Protein AF-A0A379LQQ7-F1 (afdb_monomer_lite)

Structure (mmCIF, N/CA/C/O backbone):
data_AF-A0A379LQQ7-F1
#
_entry.id   AF-A0A379LQQ7-F1
#
loop_
_atom_site.group_PDB
_atom_site.id
_atom_site.type_symbol
_atom_site.label_atom_id
_atom_site.label_alt_id
_atom_site.label_comp_id
_atom_site.label_asym_id
_atom_site.label_entity_id
_atom_site.label_seq_id
_atom_site.pdbx_PDB_ins_code
_atom_site.Cartn_x
_atom_site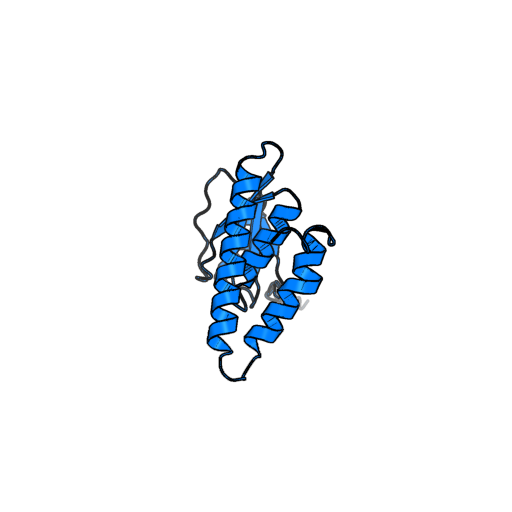.Cartn_y
_atom_site.Cartn_z
_atom_site.occupancy
_atom_site.B_iso_or_equiv
_atom_site.auth_seq_id
_atom_site.auth_comp_id
_atom_site.auth_asym_id
_atom_site.auth_atom_id
_atom_site.pdbx_PDB_model_num
ATOM 1 N N . MET A 1 1 ? 13.114 18.006 2.097 1.00 43.19 1 MET A N 1
ATOM 2 C CA . MET A 1 1 ? 12.199 17.792 0.952 1.00 43.19 1 MET A CA 1
ATOM 3 C C . MET A 1 1 ? 10.839 18.405 1.274 1.00 43.19 1 MET A C 1
ATOM 5 O O . MET A 1 1 ? 9.936 17.679 1.655 1.00 43.19 1 MET A O 1
ATOM 9 N N . HIS A 1 2 ? 10.708 19.732 1.192 1.00 48.12 2 HIS A N 1
ATOM 10 C CA . HIS A 1 2 ? 9.482 20.452 1.581 1.00 48.12 2 HIS A CA 1
ATOM 11 C C . HIS A 1 2 ? 8.699 21.040 0.391 1.00 48.12 2 HIS A C 1
ATOM 13 O O . HIS A 1 2 ? 7.841 21.882 0.608 1.00 48.12 2 HIS A O 1
ATOM 19 N N . THR A 1 3 ? 8.956 20.617 -0.855 1.00 59.44 3 THR A N 1
ATOM 20 C CA . THR A 1 3 ? 8.561 21.432 -2.028 1.00 59.44 3 THR A CA 1
ATOM 21 C C . THR A 1 3 ? 7.835 20.683 -3.154 1.00 59.44 3 THR A C 1
ATOM 23 O O . THR A 1 3 ? 7.810 21.158 -4.279 1.00 59.44 3 THR A O 1
ATOM 26 N N . MET A 1 4 ? 7.215 19.527 -2.892 1.00 50.22 4 MET A N 1
ATOM 27 C CA . MET A 1 4 ? 6.278 18.919 -3.866 1.00 50.22 4 MET A CA 1
ATOM 28 C C . MET A 1 4 ? 4.978 18.434 -3.223 1.00 50.22 4 MET A C 1
ATOM 30 O O . MET A 1 4 ? 3.918 18.620 -3.807 1.00 50.22 4 MET A O 1
ATOM 34 N N . SER A 1 5 ? 5.020 17.924 -1.989 1.00 53.00 5 SER A N 1
ATOM 35 C CA . SER A 1 5 ? 3.818 17.532 -1.234 1.00 53.00 5 SER A CA 1
ATOM 36 C C . SER A 1 5 ? 2.923 18.709 -0.816 1.00 53.00 5 SER A C 1
ATOM 38 O O . SER A 1 5 ? 1.844 18.487 -0.293 1.00 53.00 5 SER A O 1
ATOM 40 N N . SER A 1 6 ? 3.375 19.955 -0.993 1.00 57.38 6 SER A N 1
ATOM 41 C CA . SER A 1 6 ? 2.592 21.172 -0.733 1.00 57.38 6 SER A CA 1
ATOM 42 C C . SER A 1 6 ? 1.732 21.605 -1.923 1.00 57.38 6 SER A C 1
ATOM 44 O O . SER A 1 6 ? 0.853 22.442 -1.755 1.00 57.38 6 SER A O 1
ATOM 46 N N . HIS A 1 7 ? 2.017 21.088 -3.124 1.00 53.28 7 HIS A N 1
ATOM 47 C CA . HIS A 1 7 ? 1.347 21.479 -4.371 1.00 53.28 7 HIS A CA 1
ATOM 48 C C . HIS A 1 7 ? 0.268 20.488 -4.821 1.00 53.28 7 HIS A C 1
ATOM 50 O O . HIS A 1 7 ? -0.459 20.774 -5.766 1.00 53.28 7 HIS A O 1
ATOM 56 N N . TYR A 1 8 ? 0.161 19.348 -4.144 1.00 55.00 8 TYR A N 1
ATOM 57 C CA . TYR A 1 8 ? -0.817 18.300 -4.409 1.00 55.00 8 TYR A CA 1
ATOM 58 C C . TYR A 1 8 ? -1.614 18.039 -3.131 1.00 55.00 8 TYR A C 1
ATOM 60 O O . TYR A 1 8 ? -1.048 18.111 -2.037 1.00 55.00 8 TYR A O 1
ATOM 68 N N . SER A 1 9 ? -2.905 17.707 -3.253 1.00 66.62 9 SER A N 1
ATOM 69 C CA . SER A 1 9 ? -3.591 17.019 -2.157 1.00 66.62 9 SER A CA 1
ATOM 70 C C . SER A 1 9 ? -2.848 15.701 -1.877 1.00 66.62 9 SER A C 1
ATOM 72 O O . SER A 1 9 ? -2.167 15.167 -2.759 1.00 66.62 9 SER A O 1
ATOM 74 N N . GLY A 1 10 ? -2.904 15.192 -0.644 1.00 65.56 10 GLY A N 1
ATOM 75 C CA . GLY A 1 10 ? -2.138 13.999 -0.264 1.00 65.56 10 GLY A CA 1
ATOM 76 C C . GLY A 1 10 ? -2.362 12.796 -1.188 1.00 65.56 10 GLY A C 1
ATOM 77 O O . GLY A 1 10 ? -1.409 12.088 -1.520 1.00 65.56 10 GLY A O 1
ATOM 78 N N . ASP A 1 11 ? -3.594 12.645 -1.677 1.00 77.50 11 ASP A N 1
ATOM 79 C CA . ASP A 1 11 ? -3.993 11.599 -2.616 1.00 77.50 11 ASP A CA 1
ATOM 80 C C . ASP A 1 11 ? -3.440 11.830 -4.025 1.00 77.50 11 ASP A C 1
ATOM 82 O O . ASP A 1 11 ? -2.876 10.906 -4.619 1.00 77.50 11 ASP A O 1
ATOM 86 N N . ASP A 1 12 ? -3.499 13.064 -4.535 1.00 81.69 12 ASP A N 1
ATOM 87 C CA . ASP A 1 12 ? -2.978 13.396 -5.866 1.00 81.69 12 ASP A CA 1
ATOM 88 C C . ASP A 1 12 ? -1.472 13.151 -5.971 1.00 81.69 12 ASP A C 1
ATOM 90 O O . ASP A 1 12 ? -0.978 12.743 -7.022 1.00 81.69 12 ASP A O 1
ATOM 94 N N . PHE A 1 13 ? -0.728 13.369 -4.885 1.00 83.88 13 PHE A N 1
ATOM 95 C CA . PHE A 1 13 ? 0.710 13.113 -4.856 1.00 83.88 13 PHE A CA 1
ATOM 96 C C . PHE A 1 13 ? 1.028 11.625 -5.059 1.00 83.88 13 PHE A C 1
ATOM 98 O O . PHE A 1 13 ? 1.941 11.269 -5.808 1.00 83.88 13 PHE A O 1
ATOM 105 N N . VAL A 1 14 ? 0.268 10.737 -4.417 1.00 90.88 14 VAL A N 1
ATOM 106 C CA . VAL A 1 14 ? 0.460 9.291 -4.571 1.00 90.88 14 VAL A CA 1
ATOM 107 C C . VAL A 1 14 ? -0.011 8.835 -5.951 1.00 90.88 14 VAL A C 1
ATOM 109 O O . VAL A 1 14 ? 0.737 8.151 -6.654 1.00 90.88 14 VAL A O 1
ATOM 112 N N . ILE A 1 15 ? -1.222 9.233 -6.351 1.00 88.75 15 ILE A N 1
ATOM 113 C CA . ILE A 1 15 ? -1.883 8.760 -7.573 1.00 88.75 15 ILE A CA 1
ATOM 114 C C . ILE A 1 15 ? -1.184 9.290 -8.828 1.00 88.75 15 ILE A C 1
ATOM 116 O O . ILE A 1 15 ? -0.880 8.510 -9.727 1.00 88.75 15 ILE A O 1
ATOM 120 N N . ASN A 1 16 ? -0.892 10.590 -8.887 1.00 89.12 16 ASN A N 1
ATOM 121 C CA . ASN A 1 16 ? -0.437 11.240 -10.118 1.00 89.12 16 ASN A CA 1
ATOM 122 C C . ASN A 1 16 ? 1.088 11.335 -10.242 1.00 89.12 16 ASN A C 1
ATOM 124 O O . ASN A 1 16 ? 1.587 11.607 -11.333 1.00 89.12 16 ASN A O 1
ATOM 128 N N . LEU A 1 17 ? 1.845 11.110 -9.160 1.00 90.81 17 LEU A N 1
ATOM 129 C CA . LEU A 1 17 ? 3.310 11.169 -9.197 1.00 90.81 17 LEU A CA 1
ATOM 130 C C . LEU A 1 17 ? 3.972 9.855 -8.784 1.00 90.81 17 LEU A C 1
ATOM 132 O O . LEU A 1 17 ? 4.735 9.287 -9.567 1.00 90.81 17 LEU A O 1
ATOM 136 N N . LEU A 1 18 ? 3.727 9.375 -7.562 1.00 94.00 18 LEU A N 1
ATOM 137 C CA . LEU A 1 18 ? 4.511 8.260 -7.024 1.00 94.00 18 LEU A CA 1
ATOM 138 C C . LEU A 1 18 ? 4.180 6.917 -7.679 1.00 94.00 18 LEU A C 1
ATOM 140 O O . LEU A 1 18 ? 5.108 6.172 -7.993 1.00 94.00 18 LEU A O 1
ATOM 144 N N . ARG A 1 19 ? 2.900 6.611 -7.928 1.00 94.38 19 ARG A N 1
ATOM 145 C CA . ARG A 1 19 ? 2.499 5.369 -8.614 1.00 94.38 19 ARG A CA 1
ATOM 146 C C . ARG A 1 19 ? 3.039 5.309 -10.059 1.00 94.38 19 ARG A C 1
ATOM 148 O O . ARG A 1 19 ? 3.687 4.313 -10.384 1.00 94.38 19 ARG A O 1
ATOM 155 N N . PRO A 1 20 ? 2.906 6.358 -10.902 1.00 95.06 20 PRO A N 1
ATOM 156 C CA . PRO A 1 20 ? 3.533 6.382 -12.228 1.00 95.06 20 PRO A CA 1
ATOM 157 C C . PRO A 1 20 ? 5.060 6.254 -12.189 1.00 95.06 20 PRO A C 1
ATOM 159 O O . PRO A 1 20 ? 5.644 5.538 -13.004 1.00 95.06 20 PRO A O 1
ATOM 162 N N . LEU A 1 21 ? 5.718 6.917 -11.230 1.00 95.62 21 LEU A N 1
ATOM 163 C CA . LEU A 1 21 ? 7.166 6.807 -11.057 1.00 95.62 21 LEU A CA 1
ATOM 164 C C . LEU A 1 21 ? 7.586 5.386 -10.661 1.00 95.62 21 LEU A C 1
ATOM 166 O O . LEU A 1 21 ? 8.576 4.889 -11.197 1.00 95.62 21 LEU A O 1
ATOM 170 N N . SER A 1 22 ? 6.836 4.735 -9.766 1.00 96.44 22 SER A N 1
ATOM 171 C CA . SER A 1 22 ? 7.063 3.337 -9.392 1.00 96.44 22 SER A CA 1
ATOM 172 C C . SER A 1 22 ? 6.998 2.434 -10.622 1.00 96.44 22 SER A C 1
ATOM 174 O O . SER A 1 22 ? 7.981 1.768 -10.948 1.00 96.44 22 SER A O 1
ATOM 176 N N . ALA A 1 23 ? 5.901 2.512 -11.384 1.00 95.62 23 ALA A N 1
ATOM 177 C CA . ALA A 1 23 ? 5.708 1.714 -12.594 1.00 95.62 23 ALA A CA 1
ATOM 178 C C . ALA A 1 23 ? 6.859 1.897 -13.599 1.00 95.62 23 ALA A C 1
ATOM 180 O O . ALA A 1 23 ? 7.397 0.925 -14.132 1.00 95.62 23 ALA A O 1
ATOM 181 N N . TRP A 1 24 ? 7.299 3.139 -13.814 1.00 97.31 24 TRP A N 1
ATOM 182 C CA . TRP A 1 24 ? 8.434 3.422 -14.690 1.00 97.31 24 TRP A CA 1
ATOM 183 C C . TRP A 1 24 ? 9.760 2.860 -14.160 1.00 97.31 24 TRP A C 1
ATOM 185 O O . TRP A 1 24 ? 10.560 2.349 -14.942 1.00 97.31 24 TRP A O 1
ATOM 195 N N . LEU A 1 25 ? 10.012 2.938 -12.849 1.00 97.50 25 LEU A N 1
ATOM 196 C CA . LEU A 1 25 ? 11.236 2.413 -12.236 1.00 97.50 25 LEU A CA 1
ATOM 197 C C . LEU A 1 25 ? 11.299 0.883 -12.274 1.00 97.50 25 LEU A C 1
ATOM 199 O O . LEU A 1 25 ? 12.384 0.345 -12.493 1.00 97.50 25 LEU A O 1
ATOM 203 N N . TYR A 1 26 ? 10.169 0.195 -12.099 1.00 96.50 26 TYR A N 1
ATOM 204 C CA . TYR A 1 26 ? 10.090 -1.263 -12.233 1.00 96.50 26 TYR A CA 1
ATOM 205 C C . TYR A 1 26 ? 10.271 -1.732 -13.684 1.00 96.50 26 TYR A C 1
ATOM 207 O O . TYR A 1 26 ? 10.825 -2.806 -13.911 1.00 96.50 26 TYR A O 1
ATOM 215 N N . ALA A 1 27 ? 9.885 -0.913 -14.666 1.00 97.12 27 ALA A N 1
ATOM 216 C CA . ALA A 1 27 ? 10.097 -1.188 -16.088 1.00 97.12 27 ALA A CA 1
ATOM 217 C C . ALA A 1 27 ? 11.486 -0.757 -16.620 1.00 97.12 27 ALA A C 1
ATOM 219 O O . ALA A 1 27 ? 11.805 -0.995 -17.787 1.00 97.12 27 ALA A O 1
ATOM 220 N N . ASP A 1 28 ? 12.322 -0.094 -15.812 1.00 97.19 28 ASP A N 1
ATOM 221 C CA . ASP A 1 28 ? 13.592 0.478 -16.268 1.00 97.19 28 ASP A CA 1
ATOM 222 C C . ASP A 1 28 ? 14.675 -0.598 -16.465 1.00 97.19 28 ASP A C 1
ATOM 224 O O . ASP A 1 28 ? 15.123 -1.244 -15.520 1.00 97.19 28 ASP A O 1
ATOM 228 N N . LEU A 1 29 ? 15.169 -0.738 -17.698 1.00 96.75 29 LEU A N 1
ATOM 229 C CA . LEU A 1 29 ? 16.228 -1.692 -18.065 1.00 96.75 29 LEU A CA 1
ATOM 230 C C . LEU A 1 29 ? 17.602 -1.033 -18.271 1.00 96.75 29 LEU A C 1
ATOM 232 O O . LEU A 1 29 ? 18.585 -1.698 -18.606 1.00 96.75 29 LEU A O 1
ATOM 236 N N . ARG A 1 30 ? 17.711 0.290 -18.104 1.00 97.62 30 ARG A N 1
ATOM 237 C CA . ARG A 1 30 ? 18.966 1.016 -18.357 1.00 97.62 30 ARG A CA 1
ATOM 238 C C . ARG A 1 30 ? 19.991 0.745 -17.261 1.00 97.62 30 ARG A C 1
ATOM 240 O O . ARG A 1 30 ? 19.658 0.461 -16.110 1.00 97.62 30 ARG A O 1
ATOM 247 N N . ARG A 1 31 ? 21.273 0.967 -17.569 1.00 97.62 31 ARG A N 1
ATOM 248 C CA . ARG A 1 31 ? 22.372 0.820 -16.598 1.00 97.62 31 ARG A CA 1
ATOM 249 C C . ARG A 1 31 ? 22.066 1.563 -15.285 1.00 97.62 31 ARG A C 1
ATOM 251 O O . ARG A 1 31 ? 21.704 2.744 -15.268 1.00 97.62 31 ARG A O 1
ATOM 258 N N . GLY A 1 32 ? 22.202 0.847 -14.169 1.00 97.06 32 GLY A N 1
ATOM 259 C CA . GLY A 1 32 ? 21.933 1.367 -12.827 1.00 97.06 32 GLY A CA 1
ATOM 260 C C . GLY A 1 32 ? 20.455 1.419 -12.417 1.00 97.06 32 GLY A C 1
ATOM 261 O O . GLY A 1 32 ? 20.176 1.997 -11.366 1.00 97.06 32 GLY A O 1
ATOM 262 N N . ALA A 1 33 ? 19.533 0.832 -13.192 1.00 97.75 33 ALA A N 1
ATOM 263 C CA . ALA A 1 33 ? 18.107 0.768 -12.861 1.00 97.75 33 ALA A CA 1
ATOM 264 C C . ALA A 1 33 ? 17.856 0.150 -11.484 1.00 97.75 33 ALA A C 1
ATOM 266 O O . ALA A 1 33 ? 17.265 0.809 -10.635 1.00 97.75 33 ALA A O 1
ATOM 267 N N . SER A 1 34 ? 18.437 -1.018 -11.188 1.00 97.56 34 SER A N 1
ATOM 268 C CA . SER A 1 34 ? 18.276 -1.683 -9.885 1.00 97.56 34 SER A CA 1
ATOM 269 C C . SER A 1 34 ? 18.688 -0.790 -8.708 1.00 97.56 34 SER A C 1
ATOM 271 O O . SER A 1 34 ? 18.037 -0.784 -7.670 1.00 97.56 34 SER A O 1
ATOM 273 N N . ARG A 1 35 ? 19.731 0.039 -8.873 1.00 98.00 35 ARG A N 1
ATOM 274 C CA . ARG A 1 35 ? 20.164 1.001 -7.844 1.00 98.00 35 ARG A CA 1
ATOM 275 C C . ARG A 1 35 ? 19.198 2.183 -7.708 1.00 98.00 35 ARG A C 1
ATOM 277 O O . ARG A 1 35 ? 19.072 2.745 -6.623 1.00 98.00 35 ARG A O 1
ATOM 284 N N . ARG A 1 36 ? 18.577 2.644 -8.799 1.00 97.75 36 ARG A N 1
ATOM 285 C CA . ARG A 1 36 ? 17.535 3.686 -8.743 1.00 97.75 36 ARG A CA 1
ATOM 286 C C . ARG A 1 36 ? 16.278 3.143 -8.071 1.00 97.75 36 ARG A C 1
ATOM 288 O O . ARG A 1 36 ? 15.813 3.776 -7.132 1.00 97.75 36 ARG A O 1
ATOM 295 N N . LEU A 1 37 ? 15.825 1.964 -8.489 1.00 98.19 37 LEU A N 1
ATOM 296 C CA . LEU A 1 37 ? 14.668 1.283 -7.924 1.00 98.19 37 LEU A CA 1
ATOM 297 C C . LEU A 1 37 ? 14.848 1.032 -6.426 1.00 98.19 37 LEU A C 1
ATOM 299 O O . LEU A 1 37 ? 14.030 1.482 -5.640 1.00 98.19 37 LEU A O 1
ATOM 303 N N . ASN A 1 38 ? 15.971 0.447 -6.005 1.00 98.19 38 ASN A N 1
ATOM 304 C CA . ASN A 1 38 ? 16.220 0.186 -4.587 1.00 98.19 38 ASN A CA 1
ATOM 305 C C . ASN A 1 38 ? 16.232 1.466 -3.730 1.00 98.19 38 ASN A C 1
ATOM 307 O O . ASN A 1 38 ? 15.690 1.484 -2.629 1.00 98.19 38 ASN A O 1
ATOM 311 N N . ARG A 1 39 ? 16.807 2.562 -4.247 1.00 98.12 39 ARG A N 1
ATOM 312 C CA . ARG A 1 39 ? 16.754 3.861 -3.557 1.00 98.12 39 ARG A CA 1
ATOM 313 C C . ARG A 1 39 ? 15.332 4.394 -3.463 1.00 98.12 39 ARG A C 1
ATOM 315 O O . ARG A 1 39 ? 14.981 4.970 -2.440 1.00 98.12 39 ARG A O 1
ATOM 322 N N . PHE A 1 40 ? 14.536 4.225 -4.513 1.00 98.06 40 PHE A N 1
ATOM 323 C CA . PHE A 1 40 ? 13.137 4.627 -4.505 1.00 98.06 40 PHE A CA 1
ATOM 324 C C . PHE A 1 40 ? 12.331 3.810 -3.493 1.00 98.06 40 PHE A C 1
ATOM 326 O O . PHE A 1 40 ? 11.695 4.416 -2.639 1.00 98.06 40 PHE A O 1
ATOM 333 N N . GLU A 1 41 ? 12.449 2.479 -3.506 1.00 97.69 41 GLU A N 1
ATOM 334 C CA . GLU A 1 41 ? 11.808 1.578 -2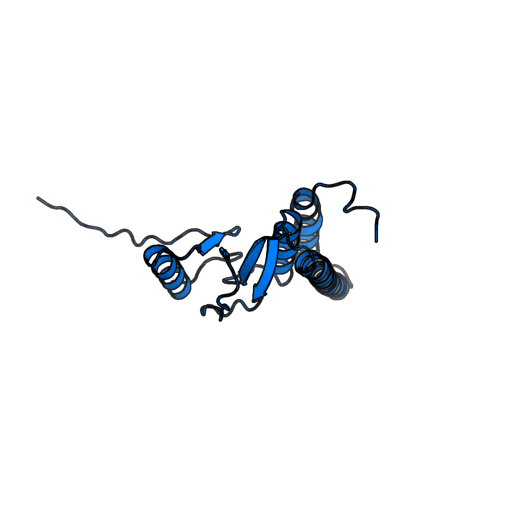.537 1.00 97.69 41 GLU A CA 1
ATOM 335 C C . GLU A 1 41 ? 12.101 2.010 -1.091 1.00 97.69 41 GLU A C 1
ATOM 337 O O . GLU A 1 41 ? 11.183 2.243 -0.306 1.00 97.69 41 GLU A O 1
ATOM 342 N N . GLN A 1 42 ? 13.380 2.225 -0.763 1.00 98.06 42 GLN A N 1
ATOM 343 C CA . GLN A 1 42 ? 13.796 2.704 0.559 1.00 98.06 42 GLN A CA 1
ATOM 344 C C . GLN A 1 42 ? 13.223 4.085 0.893 1.00 98.06 42 GLN A C 1
ATOM 346 O O . GLN A 1 42 ? 12.791 4.320 2.019 1.00 98.06 42 GLN A O 1
ATOM 351 N N . THR A 1 43 ? 13.218 5.008 -0.071 1.00 97.50 43 THR A N 1
ATOM 352 C CA . THR A 1 43 ? 12.723 6.375 0.144 1.00 97.50 43 THR A CA 1
ATOM 353 C C . THR A 1 43 ? 11.216 6.387 0.397 1.00 97.50 43 THR A C 1
ATOM 355 O O . THR A 1 43 ? 10.754 7.123 1.266 1.00 97.50 43 THR A O 1
ATOM 358 N N . VAL A 1 44 ? 10.451 5.566 -0.328 1.00 97.50 44 VAL A N 1
ATOM 359 C CA . VAL A 1 44 ? 9.001 5.427 -0.139 1.00 97.50 44 VAL A CA 1
ATOM 360 C C . VAL A 1 44 ? 8.697 4.902 1.261 1.00 97.50 44 VAL A C 1
ATOM 362 O O . VAL A 1 44 ? 7.910 5.521 1.974 1.00 97.50 44 VAL A O 1
ATOM 365 N N . GLN A 1 45 ? 9.369 3.833 1.692 1.00 97.94 45 GLN A N 1
ATOM 366 C CA . GLN A 1 45 ? 9.173 3.282 3.033 1.00 97.94 45 GLN A CA 1
ATOM 367 C C . GLN A 1 45 ? 9.542 4.297 4.127 1.00 97.94 45 GLN A C 1
ATOM 369 O O . GLN A 1 45 ? 8.758 4.543 5.037 1.00 97.94 45 GLN A O 1
ATOM 374 N N . GLN A 1 46 ? 10.688 4.976 4.003 1.00 97.62 46 GLN A N 1
ATOM 375 C CA . GLN A 1 46 ? 11.096 6.017 4.955 1.00 97.62 46 GLN A CA 1
ATOM 376 C C . GLN A 1 46 ? 10.090 7.171 5.036 1.00 97.62 46 GLN A C 1
ATOM 378 O O . GLN A 1 46 ? 9.871 7.741 6.111 1.00 97.62 46 GLN A O 1
ATOM 383 N N . GLN A 1 47 ? 9.493 7.543 3.902 1.00 95.88 47 GLN A N 1
ATOM 384 C CA . GLN A 1 47 ? 8.465 8.571 3.857 1.00 95.88 47 GLN A CA 1
ATOM 385 C C . GLN A 1 47 ? 7.167 8.092 4.517 1.00 95.88 47 GLN A C 1
ATOM 387 O O . GLN A 1 47 ? 6.592 8.867 5.282 1.00 95.88 47 GLN A O 1
ATOM 392 N N . ALA A 1 48 ? 6.745 6.846 4.281 1.00 96.81 48 ALA A N 1
ATOM 393 C CA . ALA A 1 48 ? 5.604 6.229 4.959 1.00 96.81 48 ALA A CA 1
ATOM 394 C C . ALA A 1 48 ? 5.808 6.238 6.482 1.00 96.81 48 ALA A C 1
ATOM 396 O O . ALA A 1 48 ? 5.023 6.852 7.204 1.00 96.81 48 ALA A O 1
ATOM 397 N N . ASP A 1 49 ? 6.944 5.722 6.957 1.00 97.38 49 ASP A N 1
ATOM 398 C CA . ASP A 1 49 ? 7.302 5.723 8.378 1.00 97.38 49 ASP A CA 1
ATOM 399 C C . ASP A 1 49 ? 7.258 7.132 8.984 1.00 97.38 49 ASP A C 1
ATOM 401 O O . ASP A 1 49 ? 6.847 7.339 10.127 1.00 97.38 49 ASP A O 1
ATOM 405 N N . LYS A 1 50 ? 7.727 8.137 8.237 1.00 96.06 50 LYS A N 1
ATOM 406 C CA . LYS A 1 50 ? 7.724 9.529 8.689 1.00 96.06 50 LYS A CA 1
ATOM 407 C C . LYS A 1 50 ? 6.304 10.069 8.854 1.00 96.06 50 LYS A C 1
ATOM 409 O O . LYS A 1 50 ? 6.044 10.703 9.876 1.00 96.06 50 LYS A O 1
ATOM 414 N N . VAL A 1 51 ? 5.422 9.871 7.874 1.00 94.25 51 VAL A N 1
ATOM 415 C CA . VAL A 1 51 ? 4.052 10.407 7.942 1.00 94.25 51 VAL A CA 1
ATOM 416 C C . VAL A 1 51 ? 3.197 9.637 8.944 1.00 94.25 51 VAL A C 1
ATOM 418 O O . VAL A 1 51 ? 2.480 10.267 9.715 1.00 94.25 51 VAL A O 1
ATOM 421 N N . MET A 1 52 ? 3.352 8.314 9.029 1.00 95.19 52 MET A N 1
ATOM 422 C CA . MET A 1 52 ? 2.653 7.474 10.006 1.00 95.19 52 MET A CA 1
ATOM 423 C C . MET A 1 52 ? 3.032 7.866 11.438 1.00 95.19 52 MET A C 1
ATOM 425 O O . MET A 1 52 ? 2.155 8.118 12.258 1.00 95.19 52 MET A O 1
ATOM 429 N N . ARG A 1 53 ? 4.330 8.060 11.731 1.00 95.62 53 ARG A N 1
ATOM 430 C CA . ARG A 1 53 ? 4.786 8.566 13.045 1.00 95.62 53 ARG A CA 1
ATOM 431 C C . ARG A 1 53 ? 4.271 9.964 13.385 1.00 95.62 53 ARG A C 1
ATOM 433 O O . ARG A 1 53 ? 4.197 10.312 14.562 1.00 95.62 53 ARG A O 1
ATOM 440 N N . ALA A 1 54 ? 4.014 10.801 12.383 1.00 93.19 54 ALA A N 1
ATOM 441 C CA . ALA A 1 54 ? 3.407 12.107 12.611 1.00 93.19 54 ALA A CA 1
ATOM 442 C C . ALA A 1 54 ? 1.910 11.959 12.929 1.00 93.19 54 ALA A C 1
ATOM 444 O O . ALA A 1 54 ? 1.437 12.570 13.884 1.00 93.19 54 ALA A O 1
ATOM 445 N N . SER A 1 55 ? 1.197 11.105 12.186 1.00 93.31 55 SER A N 1
ATOM 446 C CA . SER A 1 55 ? -0.227 10.813 12.401 1.00 93.31 55 SER A CA 1
ATOM 447 C C . SER A 1 55 ? -0.496 10.138 13.746 1.00 93.31 55 SER A C 1
ATOM 449 O O . SER A 1 55 ? -1.445 10.503 14.428 1.00 93.31 55 SER A O 1
ATOM 451 N N . SER A 1 56 ? 0.386 9.247 14.205 1.00 92.94 56 SER A N 1
ATOM 452 C CA . SER A 1 56 ? 0.233 8.552 15.492 1.00 92.94 56 SER A CA 1
ATOM 453 C C . SER A 1 56 ? 0.269 9.477 16.715 1.00 92.94 56 SER A C 1
ATOM 455 O O . SER A 1 56 ? -0.020 9.042 17.825 1.00 92.94 56 SER A O 1
ATOM 457 N N . ARG A 1 57 ? 0.688 10.736 16.542 1.00 92.94 57 ARG A N 1
ATOM 458 C CA . ARG A 1 57 ? 0.708 11.769 17.592 1.00 92.94 57 ARG A CA 1
ATOM 459 C C . ARG A 1 57 ? -0.501 12.700 17.527 1.00 92.94 57 ARG A C 1
ATOM 461 O O . ARG A 1 57 ? -0.616 13.589 18.363 1.00 92.94 57 ARG A O 1
ATOM 468 N N . ASN A 1 58 ? -1.352 12.544 16.517 1.00 90.81 58 ASN A N 1
ATOM 469 C CA . ASN A 1 58 ? -2.550 13.339 16.333 1.00 90.81 58 ASN A CA 1
ATOM 470 C C . ASN A 1 58 ? -3.756 12.594 16.920 1.00 90.81 58 ASN A C 1
ATOM 472 O O . ASN A 1 58 ? -4.173 11.569 16.392 1.00 90.81 58 ASN A O 1
ATOM 476 N N . GLU A 1 59 ? -4.345 13.142 17.981 1.00 88.38 59 GLU A N 1
ATOM 477 C CA . GLU A 1 59 ? -5.498 12.546 18.676 1.00 88.38 59 GLU A CA 1
ATOM 478 C C . GLU A 1 59 ? -6.766 12.479 17.812 1.00 88.38 59 GLU A C 1
ATOM 480 O O . GLU A 1 59 ? -7.664 11.693 18.096 1.00 88.38 59 GLU A O 1
ATOM 485 N N . SER A 1 60 ? -6.840 13.284 16.747 1.00 90.25 60 SER A N 1
ATOM 486 C CA . SER A 1 60 ? -7.960 13.262 15.797 1.00 90.25 60 SER A CA 1
ATOM 487 C C . SER A 1 60 ? -7.824 12.204 14.696 1.00 90.25 60 SER A C 1
ATOM 489 O O . SER A 1 60 ? -8.772 12.000 13.939 1.00 90.25 60 SER A O 1
ATOM 491 N N . SER A 1 61 ? -6.669 11.537 14.587 1.00 90.75 61 SER A N 1
ATOM 492 C CA . SER A 1 61 ? -6.448 10.512 13.566 1.00 90.75 61 SER A CA 1
ATOM 493 C C . SER A 1 61 ? -7.162 9.204 13.914 1.00 90.75 61 SER A C 1
ATOM 495 O O . SER A 1 61 ? -7.077 8.708 15.037 1.00 90.75 61 SER A O 1
ATOM 497 N N . ILE A 1 62 ? -7.815 8.595 12.924 1.00 92.56 62 ILE A N 1
ATOM 498 C CA . ILE A 1 62 ? -8.581 7.353 13.107 1.00 92.56 62 ILE A CA 1
ATOM 499 C C . ILE A 1 62 ? -7.649 6.132 12.977 1.00 92.56 62 ILE A C 1
ATOM 501 O O . ILE A 1 62 ? -6.992 6.003 11.940 1.00 92.56 62 ILE A O 1
ATOM 505 N N . PRO A 1 63 ? -7.582 5.214 13.964 1.00 93.88 63 PRO A N 1
ATOM 506 C CA . PRO A 1 63 ? -6.758 4.007 13.876 1.00 93.88 63 PRO A CA 1
ATOM 507 C C . PRO A 1 63 ? -7.223 3.049 12.771 1.00 93.88 63 PRO A C 1
ATOM 509 O O . PRO A 1 63 ? -8.364 2.576 12.784 1.00 93.88 63 PRO A O 1
ATOM 512 N N . LEU A 1 64 ? -6.320 2.718 11.848 1.00 95.50 64 LEU A N 1
ATOM 513 C CA . LEU A 1 64 ? -6.580 1.842 10.708 1.00 95.50 64 LEU A CA 1
ATOM 514 C C . LEU A 1 64 ? -5.458 0.814 10.569 1.00 95.50 64 LEU A C 1
ATOM 516 O O . LEU A 1 64 ? -4.286 1.173 10.509 1.00 95.50 64 LEU A O 1
ATOM 520 N N . PHE A 1 65 ? -5.828 -0.459 10.481 1.00 96.94 65 PHE A N 1
ATOM 521 C CA . PHE A 1 65 ? -4.898 -1.536 10.160 1.00 96.94 65 PHE A CA 1
ATOM 522 C C . PHE A 1 65 ? -4.914 -1.792 8.652 1.00 96.94 65 PHE A C 1
ATOM 524 O O . PHE A 1 65 ? -5.985 -2.007 8.086 1.00 96.94 65 PHE A O 1
ATOM 531 N N . LEU A 1 66 ? -3.751 -1.735 8.008 1.00 97.25 66 LEU A N 1
ATOM 532 C CA . LEU A 1 66 ? -3.558 -2.001 6.586 1.00 97.25 66 LEU A CA 1
ATOM 533 C C . LEU A 1 66 ? -2.765 -3.301 6.421 1.00 97.25 66 LEU A C 1
ATOM 535 O O . LEU A 1 66 ? -1.565 -3.350 6.694 1.00 97.25 66 LEU A O 1
ATOM 539 N N . GLU A 1 67 ? -3.435 -4.340 5.942 1.00 96.50 67 GLU A N 1
ATOM 540 C CA . GLU A 1 67 ? -2.853 -5.651 5.678 1.00 96.50 67 GLU A CA 1
ATOM 541 C C . GLU A 1 67 ? -2.552 -5.810 4.185 1.00 96.50 67 GLU A C 1
ATOM 543 O O . GLU A 1 67 ? -3.432 -5.645 3.337 1.00 96.50 67 GLU A O 1
ATOM 548 N N . ALA A 1 68 ? -1.316 -6.172 3.845 1.00 96.38 68 ALA A N 1
ATOM 549 C CA . ALA A 1 68 ? -0.973 -6.617 2.502 1.00 96.38 68 ALA A CA 1
ATOM 550 C C . ALA A 1 68 ? -1.458 -8.058 2.289 1.00 96.38 68 ALA A C 1
ATOM 552 O O . ALA A 1 68 ? -0.816 -9.002 2.741 1.00 96.38 68 ALA A O 1
ATOM 553 N N . VAL A 1 69 ? -2.546 -8.238 1.540 1.00 95.44 69 VAL A N 1
ATOM 554 C CA . VAL A 1 69 ? -2.988 -9.568 1.089 1.00 95.44 69 VAL A CA 1
ATOM 555 C C . VAL A 1 69 ? -2.141 -10.015 -0.096 1.00 95.44 69 VAL A C 1
ATOM 557 O O . VAL A 1 69 ? -1.594 -11.117 -0.117 1.00 95.44 69 VAL A O 1
ATOM 560 N N . SER A 1 70 ? -1.993 -9.118 -1.069 1.00 94.12 70 SER A N 1
ATOM 561 C CA . SER A 1 70 ? -1.113 -9.269 -2.222 1.00 94.12 70 SER A CA 1
ATOM 562 C C . SER A 1 70 ? -0.630 -7.902 -2.693 1.00 94.12 70 SER A C 1
ATOM 564 O O . SER A 1 70 ? -1.299 -6.886 -2.500 1.00 94.12 70 SER A O 1
ATOM 566 N N . VAL A 1 71 ? 0.546 -7.866 -3.313 1.00 94.25 71 VAL A N 1
ATOM 567 C CA . VAL A 1 71 ? 1.129 -6.648 -3.886 1.00 94.25 71 VAL A CA 1
ATOM 568 C C . VAL A 1 71 ? 1.787 -6.978 -5.220 1.00 94.25 71 VAL A C 1
ATOM 570 O O . VAL A 1 71 ? 2.369 -8.051 -5.384 1.00 94.25 71 VAL A O 1
ATOM 573 N N . LEU A 1 72 ? 1.711 -6.051 -6.167 1.00 92.12 72 LEU A N 1
ATOM 574 C CA . LEU A 1 72 ? 2.430 -6.092 -7.438 1.00 92.12 72 LEU A CA 1
ATOM 575 C C . LEU A 1 72 ? 3.919 -5.833 -7.228 1.00 92.12 72 LEU A C 1
ATOM 577 O O . LEU A 1 72 ? 4.764 -6.380 -7.937 1.00 92.12 72 LEU A O 1
ATOM 581 N N . ASP A 1 73 ? 4.238 -4.979 -6.254 1.00 93.44 73 ASP A N 1
ATOM 582 C CA . ASP A 1 73 ? 5.596 -4.545 -5.992 1.00 93.44 73 ASP A CA 1
ATOM 583 C C . ASP A 1 73 ? 5.835 -4.133 -4.529 1.00 93.44 73 ASP A C 1
ATOM 585 O O . ASP A 1 73 ? 4.915 -4.036 -3.718 1.00 93.44 73 ASP A O 1
ATOM 589 N N . LYS A 1 74 ? 7.103 -3.903 -4.164 1.00 93.06 74 LYS A N 1
ATOM 590 C CA . LYS A 1 74 ? 7.494 -3.642 -2.766 1.00 93.06 74 LYS A CA 1
ATOM 591 C C . LYS A 1 74 ? 7.048 -2.280 -2.247 1.00 93.06 74 LYS A C 1
ATOM 593 O O . LYS A 1 74 ? 7.089 -2.059 -1.040 1.00 93.06 74 LYS A O 1
ATOM 598 N N . THR A 1 75 ? 6.709 -1.347 -3.128 1.00 96.00 75 THR A N 1
ATOM 599 C CA . THR A 1 75 ? 6.337 0.025 -2.770 1.00 96.00 75 THR A CA 1
ATOM 600 C C . THR A 1 75 ? 4.842 0.191 -2.580 1.00 96.00 75 THR A C 1
ATOM 602 O O . THR A 1 75 ? 4.430 1.080 -1.840 1.00 96.00 75 THR A O 1
ATOM 605 N N . GLU A 1 76 ? 4.037 -0.664 -3.204 1.00 94.75 76 GLU A N 1
ATOM 606 C CA . GLU A 1 76 ? 2.594 -0.490 -3.324 1.00 94.75 76 GLU A CA 1
ATOM 607 C C . GLU A 1 76 ? 1.884 -0.282 -1.979 1.00 94.75 76 GLU A C 1
ATOM 609 O O . GLU A 1 76 ? 1.184 0.718 -1.806 1.00 94.75 76 GLU A O 1
ATOM 614 N N . ILE A 1 77 ? 2.1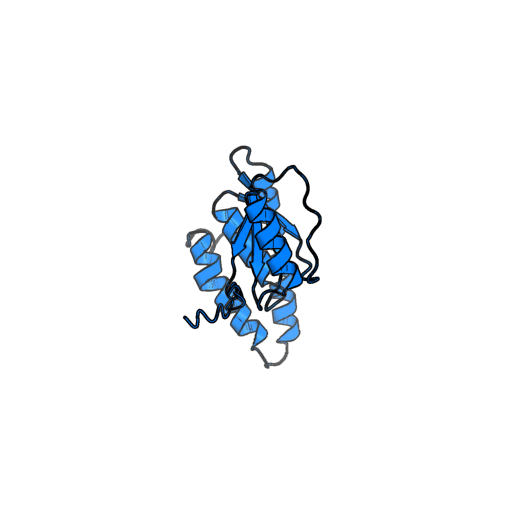24 -1.166 -1.005 1.00 97.12 77 ILE A N 1
ATOM 615 C CA . ILE A 1 77 ? 1.493 -1.074 0.320 1.00 97.12 77 ILE A CA 1
ATOM 616 C C . ILE A 1 77 ? 1.896 0.206 1.065 1.00 97.12 77 ILE A C 1
ATOM 618 O O . ILE A 1 77 ? 1.093 0.816 1.766 1.00 97.12 77 ILE A O 1
ATOM 622 N N . TRP A 1 78 ? 3.132 0.669 0.872 1.00 97.81 78 TRP A N 1
ATOM 623 C CA . TRP A 1 78 ? 3.643 1.884 1.504 1.00 97.81 78 TRP A CA 1
ATOM 624 C C . TRP A 1 78 ? 3.103 3.148 0.838 1.00 97.81 78 TRP A C 1
ATOM 626 O O . TRP A 1 78 ? 2.826 4.133 1.520 1.00 97.81 78 TRP A O 1
ATOM 636 N N . LEU A 1 79 ? 2.922 3.128 -0.484 1.00 96.75 79 LEU A N 1
ATOM 637 C CA . LEU A 1 79 ? 2.244 4.203 -1.207 1.00 96.75 79 LEU A CA 1
ATOM 638 C C . LEU A 1 79 ? 0.796 4.338 -0.739 1.00 96.75 79 LEU A C 1
ATOM 640 O O . LEU A 1 79 ? 0.318 5.456 -0.546 1.00 96.75 79 LEU A O 1
ATOM 644 N N . GLU A 1 80 ? 0.125 3.215 -0.492 1.00 96.62 80 GLU A N 1
ATOM 645 C CA . GLU A 1 80 ? -1.218 3.225 0.071 1.00 96.62 80 GLU A CA 1
ATOM 646 C C . GLU A 1 80 ? -1.240 3.723 1.521 1.00 96.62 80 GLU A C 1
ATOM 648 O O . GLU A 1 80 ? -2.069 4.565 1.863 1.00 96.62 80 GLU A O 1
ATOM 653 N N . ALA A 1 81 ? -0.283 3.312 2.355 1.00 96.94 81 ALA A N 1
ATOM 654 C CA . ALA A 1 81 ? -0.152 3.828 3.717 1.00 96.94 81 ALA A CA 1
ATOM 655 C C . ALA A 1 81 ? 0.036 5.356 3.743 1.00 96.94 81 ALA A C 1
ATOM 657 O O . ALA A 1 81 ? -0.580 6.041 4.563 1.00 96.94 81 ALA A O 1
ATOM 658 N N . ILE A 1 82 ? 0.839 5.913 2.824 1.00 95.94 82 ILE A N 1
ATOM 659 C CA . ILE A 1 82 ? 1.009 7.369 2.668 1.00 95.94 82 ILE A CA 1
ATOM 660 C C . ILE A 1 82 ? -0.325 8.034 2.312 1.00 95.94 82 I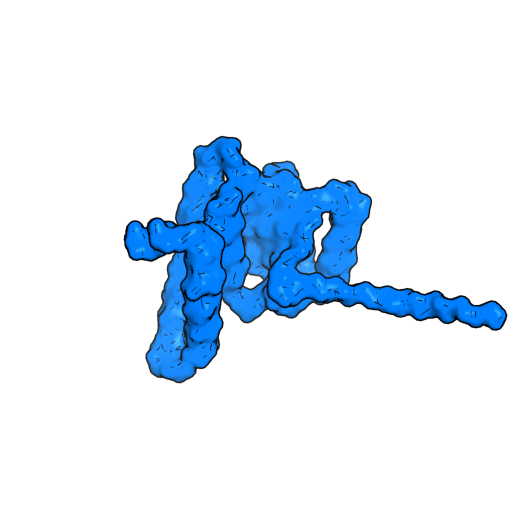LE A C 1
ATOM 662 O O . ILE A 1 82 ? -0.668 9.052 2.915 1.00 95.94 82 ILE A O 1
ATOM 666 N N . ARG A 1 83 ? -1.074 7.459 1.365 1.00 95.06 83 ARG A N 1
ATOM 667 C CA . ARG A 1 83 ? -2.373 7.977 0.916 1.00 95.06 83 ARG A CA 1
ATOM 668 C C . ARG A 1 83 ? -3.396 7.992 2.054 1.00 95.06 83 ARG A C 1
ATOM 670 O O . ARG A 1 83 ? -3.917 9.045 2.404 1.00 95.06 83 ARG A O 1
ATOM 677 N N . LEU A 1 84 ? -3.603 6.847 2.707 1.00 94.69 84 LEU A N 1
ATOM 678 C CA . LEU A 1 84 ? -4.497 6.709 3.862 1.00 94.69 84 LEU A CA 1
ATOM 679 C C . LEU A 1 84 ? -4.095 7.658 5.003 1.00 94.69 84 LEU A C 1
ATOM 681 O O . LEU A 1 84 ? -4.943 8.336 5.580 1.00 94.69 84 LEU A O 1
ATOM 685 N N . THR A 1 85 ? -2.797 7.788 5.288 1.00 94.38 85 THR A N 1
ATOM 686 C CA . THR A 1 85 ? -2.317 8.743 6.298 1.00 94.38 85 THR A CA 1
ATOM 687 C C . THR A 1 85 ? -2.690 10.182 5.939 1.00 94.38 85 THR A C 1
ATOM 689 O O . THR A 1 85 ? -3.097 10.954 6.806 1.00 94.38 85 THR A O 1
ATOM 692 N N . ALA A 1 86 ? -2.593 10.556 4.662 1.00 90.88 86 ALA A N 1
ATOM 693 C CA . ALA A 1 86 ? -2.954 11.894 4.214 1.00 90.88 86 ALA A CA 1
ATOM 694 C C . ALA A 1 86 ? -4.469 12.170 4.241 1.00 90.88 86 ALA A C 1
ATOM 696 O O . ALA A 1 86 ? -4.864 13.330 4.338 1.00 90.88 86 ALA A O 1
ATOM 697 N N . MET A 1 87 ? -5.304 11.125 4.235 1.00 90.56 87 MET A N 1
ATOM 698 C CA . MET A 1 87 ? -6.749 11.218 4.477 1.00 90.56 87 MET A CA 1
ATOM 699 C C . MET A 1 87 ? -7.125 11.292 5.970 1.00 90.56 87 MET A C 1
ATOM 701 O O . MET A 1 87 ? -8.307 11.372 6.294 1.00 90.56 87 MET A O 1
ATOM 705 N N . GLY A 1 88 ? -6.147 11.287 6.884 1.00 91.06 88 GLY A N 1
ATOM 706 C CA . GLY A 1 88 ? -6.375 11.444 8.326 1.00 91.06 88 GLY A CA 1
ATOM 707 C C . GLY A 1 88 ? -6.375 10.143 9.131 1.00 91.06 88 GLY A C 1
ATOM 708 O O . GLY A 1 88 ? -6.744 10.152 10.305 1.00 91.06 88 GLY A O 1
ATOM 709 N N . PHE A 1 89 ? -5.947 9.022 8.546 1.00 94.00 89 PHE A N 1
ATOM 710 C CA . PHE A 1 89 ? -5.806 7.770 9.289 1.00 94.00 89 PHE A CA 1
ATOM 711 C C . PHE A 1 89 ? -4.469 7.693 10.044 1.00 94.00 89 PHE A C 1
ATOM 713 O O . PHE A 1 89 ? -3.422 8.156 9.579 1.00 94.00 89 PHE A O 1
ATOM 720 N N . ASN A 1 90 ? -4.492 7.071 11.220 1.00 95.06 90 ASN A N 1
ATOM 721 C CA . ASN A 1 90 ? -3.306 6.556 11.894 1.00 95.06 90 ASN A CA 1
ATOM 722 C C . ASN A 1 90 ? -3.128 5.099 11.461 1.00 95.06 90 ASN A C 1
ATOM 724 O O . ASN A 1 90 ? -3.795 4.205 11.982 1.00 95.06 90 ASN A O 1
ATOM 728 N N . VAL A 1 91 ? -2.295 4.899 10.443 1.00 95.88 91 VAL A N 1
ATOM 729 C CA . VAL A 1 91 ? -2.135 3.608 9.773 1.00 95.88 91 VAL A CA 1
ATOM 730 C C . VAL A 1 91 ? -1.077 2.769 10.488 1.00 95.88 91 VAL A C 1
ATOM 732 O O . VAL A 1 91 ? 0.051 3.226 10.670 1.00 95.88 91 VAL A O 1
ATOM 735 N N . GLU A 1 92 ? -1.416 1.527 10.822 1.00 95.56 92 GLU A N 1
ATOM 736 C CA . GLU A 1 92 ? -0.467 0.446 11.108 1.00 95.56 92 GLU A CA 1
ATOM 737 C C . GLU A 1 92 ? -0.432 -0.501 9.904 1.00 95.56 92 GLU A C 1
ATOM 739 O O . GLU A 1 92 ? -1.478 -0.811 9.338 1.00 95.56 92 GLU A O 1
ATOM 744 N N . VAL A 1 93 ? 0.758 -0.933 9.480 1.00 96.25 93 VAL A N 1
ATOM 745 C CA . VAL A 1 93 ? 0.937 -1.720 8.248 1.00 96.25 93 VAL A CA 1
ATOM 746 C C . VAL A 1 93 ? 1.512 -3.095 8.569 1.00 96.25 93 VAL A C 1
ATOM 748 O O . VAL A 1 93 ? 2.624 -3.181 9.093 1.00 96.25 93 VAL A O 1
ATOM 751 N N . ASP A 1 94 ? 0.829 -4.160 8.145 1.00 95.94 94 ASP A N 1
ATOM 752 C CA . ASP A 1 94 ? 1.466 -5.458 7.912 1.00 95.94 94 ASP A CA 1
ATOM 753 C C . ASP A 1 94 ? 1.794 -5.598 6.423 1.00 95.94 94 ASP A C 1
ATOM 755 O O . ASP A 1 94 ? 0.932 -5.842 5.583 1.00 95.94 94 ASP A O 1
ATOM 759 N N . SER A 1 95 ? 3.068 -5.410 6.084 1.00 95.12 95 SER A N 1
ATOM 760 C CA . SER A 1 95 ? 3.542 -5.424 4.692 1.00 95.12 95 SER A CA 1
ATOM 761 C C . SER A 1 95 ? 3.769 -6.833 4.131 1.00 95.12 95 SER A C 1
ATOM 763 O O . SER A 1 95 ? 4.184 -6.978 2.978 1.00 95.12 95 SER A O 1
ATOM 765 N N . ARG A 1 96 ? 3.545 -7.886 4.926 1.00 93.19 96 ARG A N 1
ATOM 766 C CA . ARG A 1 96 ? 3.846 -9.264 4.534 1.00 93.19 96 ARG A CA 1
ATOM 767 C C . ARG A 1 96 ? 2.667 -9.879 3.777 1.00 93.19 96 ARG A C 1
ATOM 769 O O . ARG A 1 96 ? 1.756 -10.426 4.383 1.00 93.19 96 ARG A O 1
ATOM 776 N N . ALA A 1 97 ? 2.757 -9.903 2.450 1.00 89.81 97 ALA A N 1
ATOM 777 C CA . ALA A 1 97 ? 1.835 -10.642 1.584 1.00 89.81 97 ALA A CA 1
ATOM 778 C C . ALA A 1 97 ? 2.077 -12.164 1.651 1.00 89.81 97 ALA A C 1
ATOM 780 O O . ALA A 1 97 ? 2.640 -12.764 0.736 1.00 89.81 97 ALA A O 1
ATOM 781 N N . THR A 1 98 ? 1.714 -12.787 2.776 1.00 88.38 98 THR A N 1
ATOM 782 C CA . THR A 1 98 ? 1.948 -14.226 3.027 1.00 88.38 98 THR A CA 1
ATOM 783 C C . THR A 1 98 ? 0.829 -15.138 2.528 1.00 88.38 98 THR A C 1
ATOM 785 O O . THR A 1 98 ? 1.009 -16.354 2.497 1.00 88.38 98 THR A O 1
ATOM 788 N N . GLY A 1 99 ? -0.323 -14.570 2.158 1.00 86.31 99 GLY A N 1
ATOM 789 C CA . GLY A 1 99 ? -1.541 -15.329 1.860 1.00 86.31 99 GLY A CA 1
ATOM 790 C C . GLY A 1 99 ? -2.230 -15.914 3.098 1.00 86.31 99 GLY A C 1
ATOM 791 O O . GLY A 1 99 ? -3.186 -16.670 2.947 1.00 86.31 99 GLY A O 1
ATOM 792 N N . LEU A 1 100 ? -1.751 -15.571 4.297 1.00 90.94 100 LEU A N 1
ATOM 793 C CA . LEU A 1 100 ? -2.365 -15.887 5.581 1.00 90.94 100 LEU A CA 1
ATOM 794 C C . LEU A 1 100 ? -2.803 -14.586 6.267 1.00 90.94 100 LEU A C 1
ATOM 796 O O . LEU A 1 100 ? -2.095 -13.587 6.111 1.00 90.94 100 LEU A O 1
ATOM 800 N N . PRO A 1 101 ? -3.892 -14.611 7.061 1.00 92.06 101 PRO A N 1
ATOM 801 C CA . PRO A 1 101 ? -4.342 -13.444 7.804 1.00 92.06 101 PRO A CA 1
ATOM 802 C C . PRO A 1 101 ? -3.255 -12.872 8.709 1.00 92.06 101 PRO A C 1
ATOM 804 O O . PRO A 1 101 ? -2.610 -13.600 9.475 1.00 92.06 101 PRO A O 1
ATOM 807 N N . ALA A 1 102 ? -3.082 -11.559 8.654 1.00 91.56 102 ALA A N 1
ATOM 808 C CA . ALA A 1 102 ? -2.204 -10.849 9.560 1.00 91.56 102 ALA A CA 1
ATOM 809 C C . ALA A 1 102 ? -2.752 -10.853 10.994 1.00 91.56 102 ALA A C 1
ATOM 811 O O . ALA A 1 102 ? -3.958 -10.875 11.253 1.00 91.56 102 ALA A O 1
ATOM 812 N N . VAL A 1 103 ? -1.834 -10.793 11.958 1.00 85.94 103 VAL A N 1
ATOM 813 C CA . VAL A 1 103 ? -2.194 -10.669 13.372 1.00 85.94 103 VAL A CA 1
ATOM 814 C C . VAL A 1 103 ? -2.486 -9.203 13.662 1.00 85.94 103 VAL A C 1
ATOM 816 O O . VAL A 1 103 ? -1.570 -8.401 13.830 1.00 85.94 103 VAL A O 1
ATOM 819 N N . LYS A 1 104 ? -3.772 -8.863 13.725 1.00 79.50 104 LYS A N 1
ATOM 820 C CA . LYS A 1 104 ? -4.252 -7.537 14.117 1.00 79.50 104 LYS A CA 1
ATOM 821 C C . LYS A 1 104 ? -4.320 -7.410 15.645 1.00 79.50 104 LYS A C 1
ATOM 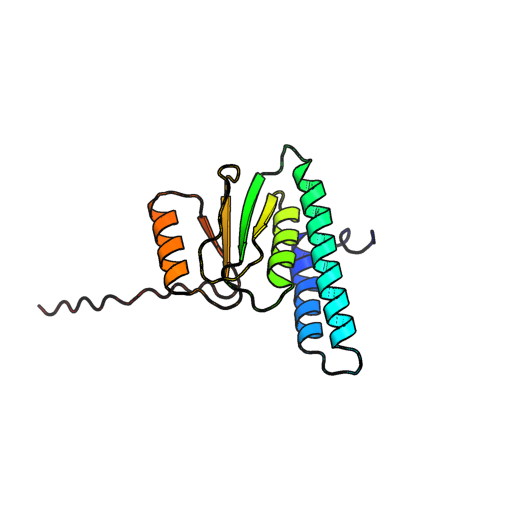823 O O . LYS A 1 104 ? -4.688 -8.351 16.342 1.00 79.50 104 LYS A O 1
ATOM 828 N N . THR A 1 105 ? -4.023 -6.217 16.162 1.00 76.31 105 THR A N 1
ATOM 829 C CA . THR A 1 105 ? -4.341 -5.836 17.548 1.00 76.31 105 THR A CA 1
ATOM 830 C C . THR A 1 105 ? -5.728 -5.187 17.634 1.00 76.31 105 THR A C 1
ATOM 832 O O . THR A 1 105 ? -6.158 -4.490 16.706 1.00 76.31 105 THR A O 1
ATOM 835 N N . ASP A 1 106 ? -6.412 -5.343 18.771 1.00 74.56 106 ASP A N 1
ATOM 836 C CA . ASP A 1 106 ? -7.766 -4.800 19.016 1.00 74.56 106 ASP A CA 1
ATOM 837 C C . ASP A 1 106 ? -7.843 -3.260 19.026 1.00 74.56 106 ASP A C 1
ATOM 839 O O . ASP A 1 106 ? -8.914 -2.677 19.172 1.00 74.56 106 ASP A O 1
ATOM 843 N N . LEU A 1 107 ? -6.712 -2.573 18.848 1.00 76.19 107 LEU A N 1
ATOM 844 C CA . LEU A 1 107 ? -6.614 -1.114 18.867 1.00 76.19 107 LEU A CA 1
ATOM 845 C C . LEU A 1 107 ? -7.169 -0.443 17.597 1.00 76.19 107 LEU A C 1
ATOM 847 O O . LEU A 1 107 ? -7.358 0.774 17.586 1.00 76.19 107 LEU A O 1
ATOM 851 N N . HIS A 1 108 ? -7.432 -1.203 16.528 1.00 81.69 108 HIS A N 1
ATOM 852 C CA . HIS A 1 108 ? -7.814 -0.640 15.230 1.00 81.69 108 HIS A CA 1
ATOM 853 C C . HIS A 1 108 ? -9.317 -0.691 14.978 1.00 81.69 108 HIS A C 1
ATOM 855 O O . HIS A 1 108 ? -9.914 -1.772 14.911 1.00 81.69 108 HIS A O 1
ATOM 861 N N . GLN A 1 109 ? -9.899 0.483 14.726 1.00 82.44 109 GLN A N 1
ATOM 862 C CA . GLN A 1 109 ? -11.322 0.642 14.420 1.00 82.44 109 GLN A CA 1
ATOM 863 C C . GLN A 1 109 ? -11.675 0.170 13.011 1.00 82.44 109 GLN A C 1
ATOM 865 O O . GLN A 1 109 ? -12.811 -0.219 12.777 1.00 82.44 109 GLN A O 1
ATOM 870 N N . HIS A 1 110 ? -10.715 0.165 12.086 1.00 92.06 110 HIS A N 1
ATOM 871 C CA . HIS A 1 110 ? -10.918 -0.281 10.710 1.00 92.06 110 HIS A CA 1
ATOM 872 C C . HIS A 1 110 ? -9.802 -1.223 10.271 1.00 92.06 110 HIS A C 1
ATOM 874 O O . HIS A 1 110 ? -8.658 -1.092 10.712 1.00 92.06 110 HIS A O 1
ATOM 880 N N . HIS A 1 111 ? -10.141 -2.178 9.409 1.00 95.31 111 HIS A N 1
ATOM 881 C CA . HIS A 1 111 ? -9.199 -3.094 8.780 1.00 95.31 111 HIS A CA 1
ATOM 882 C C . HIS A 1 111 ? -9.331 -2.997 7.257 1.00 95.31 111 HIS A C 1
ATOM 884 O O . HIS A 1 111 ? -10.398 -3.249 6.707 1.00 95.31 111 HIS A O 1
ATOM 890 N N . VAL A 1 112 ? -8.251 -2.630 6.573 1.00 96.25 112 VAL A N 1
ATOM 891 C CA . VAL A 1 112 ? -8.165 -2.629 5.114 1.00 96.25 112 VAL A CA 1
ATOM 892 C C . VAL A 1 112 ? -7.262 -3.765 4.664 1.00 96.25 112 VAL A C 1
ATOM 894 O O . VAL A 1 112 ? -6.079 -3.789 4.987 1.00 96.25 112 VAL A O 1
ATOM 897 N N . MET A 1 113 ? -7.828 -4.666 3.872 1.00 96.50 113 MET A N 1
ATOM 898 C CA . MET A 1 113 ? -7.127 -5.747 3.194 1.00 96.50 113 MET A CA 1
ATOM 899 C C . MET A 1 113 ? -6.771 -5.282 1.779 1.00 96.50 113 MET A C 1
ATOM 901 O O . MET A 1 113 ? -7.659 -5.056 0.955 1.00 96.50 113 MET A O 1
ATOM 905 N N . TRP A 1 114 ? -5.482 -5.099 1.498 1.00 96.56 114 TRP A N 1
ATOM 906 C CA . TRP A 1 114 ? -4.990 -4.602 0.213 1.00 96.56 114 TRP A CA 1
ATOM 907 C C . TRP A 1 114 ? -4.640 -5.739 -0.750 1.00 96.56 114 TRP A C 1
ATOM 909 O O . TRP A 1 114 ? -3.732 -6.528 -0.482 1.00 96.56 114 TRP A O 1
ATOM 919 N N . CYS A 1 115 ? -5.326 -5.779 -1.892 1.00 94.69 115 CYS A N 1
ATOM 920 C CA . CYS A 1 115 ? -5.120 -6.727 -2.985 1.00 94.69 115 CYS A CA 1
ATOM 921 C C . CYS A 1 115 ? -4.584 -6.026 -4.238 1.00 94.69 115 CYS A C 1
ATOM 923 O O . CYS A 1 115 ? -5.340 -5.511 -5.066 1.00 94.69 115 CYS A O 1
ATOM 925 N N . GLY A 1 116 ? -3.259 -6.017 -4.372 1.00 91.88 116 GLY A N 1
ATOM 926 C CA . GLY A 1 116 ? -2.552 -5.517 -5.551 1.00 91.88 116 GLY A CA 1
ATOM 927 C C . GLY A 1 116 ? -2.533 -6.497 -6.725 1.00 91.88 116 GLY A C 1
ATOM 928 O O . GLY A 1 116 ? -2.614 -6.088 -7.878 1.00 91.88 116 GLY A O 1
ATOM 929 N N . ALA A 1 117 ? -2.425 -7.794 -6.435 1.00 92.38 117 ALA A N 1
ATOM 930 C CA . ALA A 1 117 ? -2.158 -8.848 -7.418 1.00 92.38 117 ALA A CA 1
ATOM 931 C C . ALA A 1 117 ? -3.128 -10.039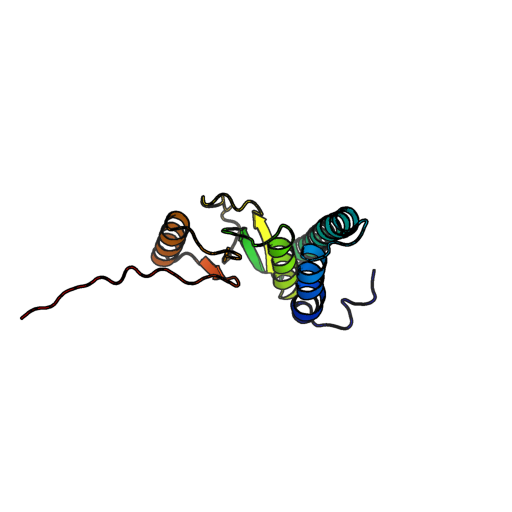 -7.287 1.00 92.38 117 ALA A C 1
ATOM 933 O O . ALA A 1 117 ? -2.737 -11.193 -7.478 1.00 92.38 117 ALA A O 1
ATOM 934 N N . GLY A 1 118 ? -4.371 -9.753 -6.900 1.00 90.69 118 GLY A N 1
ATOM 935 C CA . GLY A 1 118 ? -5.430 -10.737 -6.703 1.00 90.69 118 GLY A CA 1
ATOM 936 C C . GLY A 1 118 ? -5.508 -11.265 -5.273 1.00 90.69 118 GLY A C 1
ATOM 937 O O . GLY A 1 118 ? -4.619 -11.043 -4.448 1.00 90.69 118 GLY A O 1
ATOM 938 N N . ILE A 1 119 ? -6.589 -11.976 -4.971 1.00 92.75 119 ILE A N 1
ATOM 939 C CA . ILE A 1 119 ? -6.856 -12.562 -3.656 1.00 92.75 119 ILE A CA 1
ATOM 940 C C . ILE A 1 119 ? -6.831 -14.092 -3.743 1.00 92.75 119 ILE A C 1
ATOM 942 O O . ILE A 1 119 ? -7.348 -14.680 -4.693 1.00 92.75 119 ILE A O 1
ATOM 946 N N . SER A 1 120 ? -6.202 -14.753 -2.768 1.00 92.12 120 SER A N 1
ATOM 947 C CA . SER A 1 120 ? -6.274 -16.214 -2.650 1.00 92.12 120 SER A CA 1
ATOM 948 C C . SER A 1 120 ? -7.627 -16.631 -2.074 1.00 92.12 120 SER A C 1
ATOM 950 O O . SER A 1 120 ? -8.208 -15.892 -1.282 1.00 92.12 120 SER A O 1
ATOM 952 N N . GLN A 1 121 ? -8.097 -17.844 -2.389 1.00 91.62 121 GLN A N 1
ATOM 953 C CA . GLN A 1 121 ? -9.356 -18.353 -1.825 1.00 91.62 121 GLN A CA 1
ATOM 954 C C . GLN A 1 121 ? -9.359 -18.292 -0.291 1.00 91.62 121 GLN A C 1
ATOM 956 O O . GLN A 1 121 ? -10.317 -17.829 0.307 1.00 91.62 121 GLN A O 1
ATOM 961 N N . GLN A 1 122 ? -8.245 -18.663 0.345 1.00 93.12 122 GLN A N 1
ATOM 962 C CA . GLN A 1 122 ? -8.109 -18.610 1.801 1.00 93.12 122 GLN A CA 1
ATOM 963 C C . GLN A 1 122 ? -8.311 -17.195 2.371 1.00 93.12 122 GLN A C 1
ATOM 965 O O . GLN A 1 122 ? -8.951 -17.033 3.407 1.00 93.12 122 GLN A O 1
ATOM 970 N N . MET A 1 123 ? -7.760 -16.170 1.715 1.00 94.81 123 MET A N 1
ATOM 971 C CA . MET A 1 123 ? -7.910 -14.782 2.159 1.00 94.81 123 MET A CA 1
ATOM 972 C C . MET A 1 123 ? -9.292 -14.217 1.830 1.00 94.81 123 MET A C 1
ATOM 974 O O . MET A 1 123 ? -9.787 -13.370 2.571 1.00 94.81 123 MET A O 1
ATOM 978 N N . GLN A 1 124 ? -9.926 -14.703 0.761 1.00 94.75 124 GLN A N 1
ATOM 979 C CA . GLN A 1 124 ? -11.318 -14.398 0.448 1.00 94.75 124 GLN A CA 1
ATOM 980 C C . GLN A 1 124 ? -12.254 -14.970 1.519 1.00 94.75 124 GLN A C 1
ATOM 982 O O . GLN A 1 124 ? -13.045 -14.215 2.077 1.00 94.75 124 GLN A O 1
ATOM 987 N N . ASP A 1 125 ? -12.107 -16.248 1.874 1.00 93.88 125 ASP A N 1
ATOM 988 C CA . ASP A 1 125 ? -12.903 -16.892 2.926 1.00 93.88 125 ASP A CA 1
ATOM 989 C C . ASP A 1 125 ? -12.740 -16.148 4.264 1.00 93.88 125 ASP A C 1
ATOM 991 O O . ASP A 1 125 ? -13.709 -15.910 4.985 1.00 93.88 125 ASP A O 1
ATOM 995 N N . TYR A 1 126 ? -11.512 -15.720 4.582 1.00 94.75 126 TYR A N 1
ATOM 996 C CA . TYR A 1 126 ? -11.235 -14.904 5.764 1.00 94.75 126 TYR A CA 1
ATOM 997 C C . TYR A 1 126 ? -11.942 -13.542 5.716 1.00 94.75 126 TYR A C 1
ATOM 999 O O . TYR A 1 126 ? -12.585 -13.159 6.693 1.00 94.75 126 TYR A O 1
ATOM 1007 N N . PHE A 1 127 ? -11.859 -12.820 4.594 1.00 94.81 127 PHE A N 1
ATOM 1008 C CA . PHE A 1 127 ? -12.556 -11.544 4.416 1.00 94.81 127 PHE A CA 1
ATOM 1009 C C . PHE A 1 127 ? -14.076 -11.698 4.582 1.00 94.81 127 PHE A C 1
ATOM 1011 O O . PHE A 1 127 ? -14.697 -10.927 5.316 1.00 94.81 127 PHE A O 1
ATOM 1018 N N . GLU A 1 128 ? -14.664 -12.710 3.941 1.00 94.88 128 GLU A N 1
ATOM 1019 C CA . GLU A 1 128 ? -16.097 -12.997 4.010 1.00 94.88 128 GLU A CA 1
ATOM 1020 C C . GLU A 1 128 ? -16.528 -13.323 5.443 1.00 94.88 128 GLU A C 1
ATOM 1022 O O . GLU A 1 128 ? -17.492 -12.737 5.937 1.00 94.88 128 GLU A O 1
ATOM 1027 N N . GLN A 1 129 ? -15.776 -14.172 6.151 1.00 94.75 129 GLN A N 1
ATOM 1028 C CA . GLN A 1 129 ? -16.052 -14.502 7.548 1.00 94.75 129 GLN A CA 1
ATOM 1029 C C . GLN A 1 129 ? -15.990 -13.261 8.450 1.00 94.75 129 GLN A C 1
ATOM 1031 O O . GLN A 1 129 ? -16.918 -13.009 9.214 1.00 94.75 129 GLN A O 1
ATOM 1036 N N . GLN A 1 130 ? -14.939 -12.442 8.331 1.00 93.81 130 GLN A N 1
ATOM 1037 C CA . GLN A 1 130 ? -14.809 -11.211 9.117 1.00 93.81 130 GLN A CA 1
ATOM 1038 C C . GLN A 1 130 ? -15.960 -10.232 8.847 1.00 93.81 130 GLN A C 1
ATOM 1040 O O . GLN A 1 130 ? -16.465 -9.595 9.773 1.00 93.81 130 GLN A O 1
ATOM 1045 N N . SER A 1 131 ? -16.397 -10.125 7.591 1.00 93.06 131 SER A N 1
ATOM 1046 C CA . SER A 1 131 ? -17.534 -9.286 7.215 1.00 93.06 131 SER A CA 1
ATOM 1047 C C . SER A 1 131 ? -18.856 -9.818 7.783 1.00 93.06 131 SER A C 1
ATOM 1049 O O . SER A 1 131 ? -19.643 -9.027 8.306 1.00 93.06 131 SER A O 1
ATOM 1051 N N . LEU A 1 132 ? -19.084 -11.137 7.737 1.00 94.88 132 LEU A N 1
ATOM 1052 C CA . LEU A 1 132 ? -20.262 -11.796 8.318 1.00 94.88 132 LEU A CA 1
ATOM 1053 C C . LEU A 1 132 ? -20.331 -11.631 9.840 1.00 94.88 132 LEU A C 1
ATOM 1055 O O . LEU A 1 132 ? -21.414 -11.403 10.380 1.00 94.88 132 LEU A O 1
ATOM 1059 N N . ASP A 1 133 ? -19.182 -11.668 10.513 1.00 93.88 133 ASP A N 1
ATOM 1060 C CA . ASP A 1 133 ? -19.059 -11.433 11.957 1.00 93.88 133 ASP A CA 1
ATOM 1061 C C . ASP A 1 133 ? -19.250 -9.950 12.344 1.00 93.88 133 ASP A C 1
ATOM 1063 O O . ASP A 1 133 ? -19.223 -9.590 13.522 1.00 93.88 133 ASP A O 1
ATOM 1067 N N . GLY A 1 134 ? -19.475 -9.070 11.361 1.00 92.12 134 GLY A N 1
ATOM 1068 C CA . GLY A 1 134 ? -19.732 -7.647 11.567 1.00 92.12 134 GLY A CA 1
ATOM 1069 C C . GLY A 1 134 ? -18.475 -6.827 11.849 1.00 92.12 134 GLY A C 1
ATOM 1070 O O . GLY A 1 134 ? -18.579 -5.683 12.301 1.00 92.12 134 GLY A O 1
ATOM 1071 N N . HIS A 1 135 ? -17.283 -7.374 11.593 1.00 91.94 135 HIS A N 1
ATOM 1072 C CA . HIS A 1 135 ? -16.053 -6.611 11.736 1.00 91.94 135 HIS A CA 1
ATOM 1073 C C . HIS A 1 135 ? -15.948 -5.531 10.643 1.00 91.94 135 HIS A C 1
ATOM 1075 O O . HIS A 1 135 ? -16.327 -5.762 9.493 1.00 91.94 135 HIS A O 1
ATOM 1081 N N . PRO A 1 136 ? -15.398 -4.345 10.965 1.00 92.00 136 PRO A N 1
ATOM 1082 C CA . PRO A 1 136 ? -15.208 -3.244 10.021 1.00 92.00 136 PRO A CA 1
ATOM 1083 C C . PRO A 1 136 ? -14.008 -3.511 9.098 1.00 92.00 136 PRO A C 1
ATOM 1085 O O . PRO A 1 136 ? -12.976 -2.835 9.174 1.00 92.00 136 PRO A O 1
ATOM 1088 N N . VAL A 1 137 ? -14.140 -4.537 8.256 1.00 94.06 137 VAL A N 1
ATOM 1089 C CA . VAL A 1 137 ? -13.155 -4.961 7.262 1.00 94.06 137 VAL A CA 1
ATOM 1090 C C . VAL A 1 137 ? -13.549 -4.473 5.868 1.00 94.06 137 VAL A C 1
ATOM 1092 O O . VAL A 1 137 ? -14.719 -4.492 5.491 1.00 94.06 137 VAL A O 1
ATOM 1095 N N . MET A 1 138 ? -12.568 -4.028 5.089 1.00 94.94 138 MET A N 1
ATOM 1096 C CA . MET A 1 138 ? -12.747 -3.598 3.708 1.00 94.94 138 MET A CA 1
ATOM 1097 C C . MET A 1 138 ? -11.693 -4.247 2.821 1.00 94.94 138 MET A C 1
ATOM 1099 O O . MET A 1 138 ? -10.496 -4.095 3.063 1.00 94.94 138 MET A O 1
ATOM 1103 N N . LEU A 1 139 ? -12.143 -4.913 1.761 1.00 94.44 139 LEU A N 1
ATOM 1104 C CA . LEU A 1 139 ? -11.277 -5.367 0.683 1.00 94.44 139 LEU A CA 1
ATOM 1105 C C . LEU A 1 139 ? -11.077 -4.231 -0.325 1.00 94.44 139 LEU A C 1
ATOM 1107 O O . LEU A 1 139 ? -12.047 -3.658 -0.821 1.00 94.44 139 LEU A O 1
ATOM 1111 N N . SER A 1 140 ? -9.826 -3.887 -0.616 1.00 94.00 140 SER A N 1
ATOM 1112 C CA . SER A 1 140 ? -9.463 -2.789 -1.517 1.00 94.00 140 SER A CA 1
ATOM 1113 C C . SER A 1 140 ? -8.236 -3.150 -2.351 1.00 94.00 140 SER A C 1
ATOM 1115 O O . SER A 1 140 ? -7.607 -4.182 -2.133 1.00 94.00 140 SER A O 1
ATOM 1117 N N . GLY A 1 141 ? -7.880 -2.292 -3.301 1.00 92.00 141 GLY A N 1
ATOM 1118 C CA . GLY A 1 141 ? -6.746 -2.481 -4.201 1.00 92.00 141 GLY A CA 1
ATOM 1119 C C . GLY A 1 141 ? -7.161 -2.635 -5.666 1.00 92.00 141 GLY A C 1
ATOM 1120 O O . GLY A 1 141 ? -8.352 -2.698 -5.975 1.00 92.00 141 GLY A O 1
ATOM 1121 N N . PRO A 1 142 ? -6.185 -2.627 -6.588 1.00 90.06 142 PRO A N 1
ATOM 1122 C CA . PRO A 1 142 ? -6.435 -2.688 -8.026 1.00 90.06 142 PRO A CA 1
ATOM 1123 C C . PRO A 1 142 ? -6.976 -4.040 -8.515 1.00 90.06 142 PRO A C 1
ATOM 1125 O O . PRO A 1 142 ? -7.548 -4.078 -9.602 1.00 90.06 142 PRO A O 1
ATOM 1128 N N . ASP A 1 143 ? -6.820 -5.122 -7.746 1.00 88.44 143 ASP A N 1
ATOM 1129 C CA . ASP A 1 143 ? -7.309 -6.455 -8.114 1.00 88.44 143 ASP A CA 1
ATOM 1130 C C . ASP A 1 143 ? -8.058 -7.121 -6.949 1.00 88.44 143 ASP A C 1
ATOM 1132 O O . ASP A 1 143 ? -7.610 -8.094 -6.341 1.00 88.44 143 ASP A O 1
ATOM 1136 N N . CYS A 1 144 ? -9.211 -6.542 -6.608 1.00 82.62 144 CYS A N 1
ATOM 1137 C CA . CYS A 1 144 ? -10.115 -7.007 -5.552 1.00 82.62 144 CYS A CA 1
ATOM 1138 C C . CYS A 1 144 ? -11.318 -7.804 -6.086 1.00 82.62 144 CYS A C 1
ATOM 1140 O O . CYS A 1 144 ? -12.353 -7.887 -5.421 1.00 82.62 144 CYS A O 1
ATOM 1142 N N . ASN A 1 145 ? -11.216 -8.371 -7.294 1.00 80.38 145 ASN A N 1
ATOM 1143 C CA . ASN A 1 145 ? -12.306 -9.143 -7.884 1.00 80.38 145 ASN A CA 1
ATOM 1144 C C . ASN A 1 145 ? -12.552 -10.417 -7.067 1.00 80.38 145 ASN A C 1
ATOM 1146 O O . ASN A 1 145 ? -11.808 -11.391 -7.174 1.00 80.38 145 ASN A O 1
ATOM 1150 N N . LEU A 1 146 ? -13.615 -10.403 -6.263 1.00 74.44 146 LEU A N 1
ATOM 1151 C CA . LEU A 1 146 ? -14.077 -11.574 -5.530 1.00 74.44 146 LEU A CA 1
ATOM 1152 C C . LEU A 1 146 ? -14.508 -12.649 -6.526 1.00 74.44 146 LEU A C 1
ATOM 1154 O O . LEU A 1 146 ? -15.364 -12.414 -7.388 1.00 74.44 146 LEU A O 1
ATOM 1158 N N . GLN A 1 147 ? -13.926 -13.838 -6.406 1.00 65.50 147 GLN A N 1
ATOM 1159 C CA . GLN A 1 147 ? -14.384 -14.985 -7.171 1.00 65.50 147 GLN A CA 1
ATOM 1160 C C . GLN A 1 147 ? -15.616 -15.537 -6.464 1.00 65.50 147 GLN A C 1
ATOM 1162 O O . GLN A 1 147 ? -15.526 -16.374 -5.570 1.00 65.50 147 GLN A O 1
ATOM 1167 N N . PHE A 1 148 ? -16.797 -15.049 -6.838 1.00 54.56 148 PHE A N 1
ATOM 1168 C CA . PHE A 1 148 ? -18.028 -15.710 -6.431 1.00 54.56 148 PHE A CA 1
ATOM 1169 C C . PHE A 1 148 ? -18.127 -17.018 -7.209 1.00 54.56 148 PHE A C 1
ATOM 1171 O O . PHE A 1 148 ? -18.300 -17.011 -8.431 1.00 54.56 148 PHE A O 1
ATOM 1178 N N . ALA A 1 149 ? -18.018 -18.150 -6.511 1.00 52.38 149 ALA A N 1
ATOM 1179 C CA . ALA A 1 149 ? -18.397 -19.427 -7.087 1.00 52.38 149 ALA A CA 1
ATOM 1180 C C . ALA A 1 149 ? -19.860 -19.305 -7.537 1.00 52.38 149 ALA A C 1
ATOM 1182 O O . ALA A 1 149 ? -20.764 -19.177 -6.709 1.00 52.38 149 ALA A O 1
ATOM 1183 N N . GLN A 1 150 ? -20.097 -19.299 -8.851 1.00 41.59 150 GLN A N 1
ATOM 1184 C CA . GLN A 1 150 ? -21.442 -19.423 -9.394 1.00 41.59 150 GLN A CA 1
ATOM 1185 C C . GLN A 1 150 ? -22.000 -20.751 -8.893 1.00 41.59 150 GLN A C 1
ATOM 1187 O O . GLN A 1 150 ? -21.654 -21.828 -9.381 1.00 41.59 150 GLN A O 1
ATOM 1192 N N . SER A 1 151 ? -22.853 -20.675 -7.878 1.00 43.91 151 SER A N 1
ATOM 1193 C CA . SER A 1 151 ? -23.693 -21.781 -7.472 1.00 43.91 151 SER A CA 1
ATOM 1194 C C . SER A 1 151 ? -24.660 -22.009 -8.626 1.00 43.91 151 SER A C 1
ATOM 1196 O O . SER A 1 151 ? -25.684 -21.342 -8.748 1.00 43.91 151 SER A O 1
ATOM 1198 N N . ASN A 1 152 ? -24.315 -22.944 -9.513 1.00 42.41 152 ASN A N 1
ATOM 1199 C CA . ASN A 1 152 ? -25.246 -23.509 -10.480 1.00 42.41 152 ASN A CA 1
ATOM 1200 C C . ASN A 1 152 ? -26.311 -24.301 -9.711 1.00 42.41 152 ASN A C 1
ATOM 1202 O O . ASN A 1 152 ? -26.322 -25.531 -9.712 1.00 42.41 152 ASN A O 1
ATOM 1206 N N . ALA A 1 153 ? -27.224 -23.593 -9.050 1.00 45.00 153 ALA A N 1
ATOM 1207 C CA . ALA A 1 153 ? -28.518 -24.130 -8.689 1.00 45.00 153 ALA A CA 1
ATOM 1208 C C . ALA A 1 153 ? -29.294 -24.298 -9.999 1.00 45.00 153 ALA A C 1
ATOM 1210 O O . ALA A 1 153 ? -30.032 -23.415 -10.436 1.00 45.00 153 ALA A O 1
ATOM 1211 N N . SER A 1 154 ? -29.067 -25.431 -10.666 1.00 44.59 154 SER A N 1
ATOM 1212 C CA . SER A 1 154 ? -29.938 -25.901 -11.737 1.00 44.59 154 SER A CA 1
ATOM 1213 C C . SER A 1 154 ? -31.305 -26.191 -11.123 1.00 44.59 154 SER A C 1
ATOM 1215 O O . SER A 1 154 ? -31.566 -27.289 -10.640 1.00 44.59 154 SER A O 1
ATOM 1217 N N . SER A 1 155 ? -32.167 -25.177 -11.109 1.00 48.59 155 SER A N 1
ATOM 1218 C CA . SER A 1 155 ? -33.609 -25.363 -11.036 1.00 48.59 155 SER A CA 1
ATOM 1219 C C . SER A 1 155 ? -34.048 -25.938 -12.380 1.00 48.59 155 SER A C 1
ATOM 1221 O O . SER A 1 155 ? -34.227 -25.205 -13.352 1.00 48.59 155 SER A O 1
ATOM 1223 N N . ALA A 1 156 ? -34.141 -27.262 -12.453 1.00 44.72 156 ALA A N 1
ATOM 1224 C CA . ALA A 1 156 ? -34.935 -27.934 -13.467 1.00 44.72 156 ALA A CA 1
ATOM 1225 C C . ALA A 1 156 ? -36.205 -28.428 -12.769 1.00 44.72 156 ALA A C 1
ATOM 1227 O O . ALA A 1 156 ? -36.163 -29.373 -11.977 1.00 44.72 156 ALA A O 1
ATOM 1228 N N . ALA A 1 157 ? -37.279 -27.679 -13.010 1.00 43.75 157 ALA A N 1
ATOM 1229 C CA . ALA A 1 157 ? -38.662 -28.064 -12.764 1.00 43.75 157 ALA A CA 1
ATOM 1230 C C . ALA A 1 157 ? -39.121 -29.135 -13.765 1.00 43.75 157 ALA A C 1
ATOM 1232 O O . ALA A 1 157 ? -38.531 -29.196 -14.871 1.00 43.75 157 ALA A O 1
#

InterPro domains:
  IPR053987 Transcriptional regulator MlrA-like, C-terminal domain [PF22267] (70-132)

Secondary structure (DSSP, 8-state):
--SSTTSS-HHHHIIIIIHHHHHHHHT--STTHHHHHHHHHHHHHHHHHHHHHHHTT-TTSEEEEEEEEE-SSSSHHHHHHHHHHHTTEEEEEE----SS-----TT-SEEEEEESS---HHHHHHHHHHHHTT--EEEESTT--------------

Foldseek 3Di:
DPPDPVVDQQQCCLVVPVVVVLVVLVVDPDPCSVVVNVVSLVVLQVVLVVLLVVLVPDPQAAEEEEEELDAPDSNVSSSVSSSSSSVRHNYDYDSDNPLDDDDDDPRHQAYEYEDADEHDPSVLVVQVVCVVVVRRYDYDYPHSDDPDDPPPPPPDD

Organism: Enterobacter agglomerans (NCBI:txid549)

pLDDT: mean 87.47, std 15.23, range [41.59, 98.19]

Sequence (157 aa):
MHTMSSHYSGDDFVINLLRPLSAWLYADLRRGASRRLNRFEQTVQQQADKVMRASSRNESSIPLFLEAVSVLDKTEIWLEAIRLTAMGFNVEVDSRATGLPAVKTDLHQHHVMWCGAGISQQMQDYFEQQSLDGHPVMLSGPDCNLQFAQSNASSAA

Radius of gyration: 17.98 Å; chains: 1; bounding box: 61×50×37 Å